Protein AF-A0A179IS04-F1 (afdb_monomer)

Foldseek 3Di:
DWAFQDDPHDGPDDDPPNFDHDPTITDDVVVVPDPPVPPPVPPQAAEAQGFQDDPHDGPHHHPDCWDCDPRGTHDVVVVVPDPPD

Radius of gyration: 25.32 Å; Cα contacts (8 Å, |Δi|>4): 124; chains: 1; bounding box: 52×64×35 Å

Structure (mmCIF, N/CA/C/O backbone):
data_AF-A0A179IS04-F1
#
_entry.id   AF-A0A179IS04-F1
#
loop_
_atom_site.group_PDB
_atom_site.id
_atom_site.type_symbol
_atom_site.label_atom_id
_atom_site.label_alt_id
_atom_site.label_comp_id
_atom_site.label_asym_id
_atom_site.label_entity_id
_atom_site.label_seq_id
_atom_site.pdbx_PDB_ins_code
_atom_site.Cartn_x
_atom_site.Cartn_y
_atom_site.Cartn_z
_atom_site.occupancy
_atom_site.B_iso_or_equiv
_atom_site.auth_seq_id
_atom_site.auth_comp_id
_atom_site.auth_asym_id
_atom_site.auth_atom_id
_atom_site.pdbx_PDB_model_num
ATOM 1 N N . MET A 1 1 ? 8.926 34.527 14.064 1.00 54.94 1 MET A N 1
ATOM 2 C CA . MET A 1 1 ? 10.321 34.207 13.700 1.00 54.94 1 MET A CA 1
ATOM 3 C C . MET A 1 1 ? 10.358 33.817 12.230 1.00 54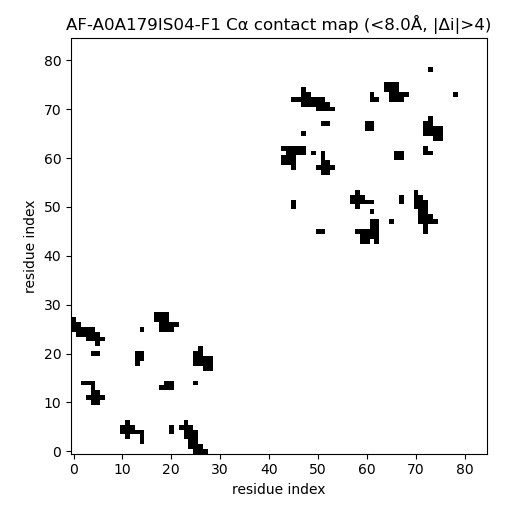.94 1 MET A C 1
ATOM 5 O O . MET A 1 1 ? 9.836 32.774 11.870 1.00 54.94 1 MET A O 1
ATOM 9 N N . THR A 1 2 ? 10.891 34.674 11.363 1.00 56.12 2 THR A N 1
ATOM 10 C CA . THR A 1 2 ? 11.048 34.397 9.924 1.00 56.12 2 THR A CA 1
ATOM 11 C C . THR A 1 2 ? 12.479 34.742 9.544 1.00 56.12 2 THR A C 1
ATOM 13 O O . THR A 1 2 ? 12.793 35.904 9.308 1.00 56.12 2 THR A O 1
ATOM 16 N N . GLY A 1 3 ? 13.350 33.733 9.548 1.00 69.00 3 GLY A N 1
ATOM 17 C CA . GLY A 1 3 ? 14.773 33.850 9.221 1.00 69.00 3 GLY A CA 1
ATOM 18 C C . GLY A 1 3 ? 15.167 32.930 8.066 1.00 69.00 3 GLY A C 1
ATOM 19 O O . 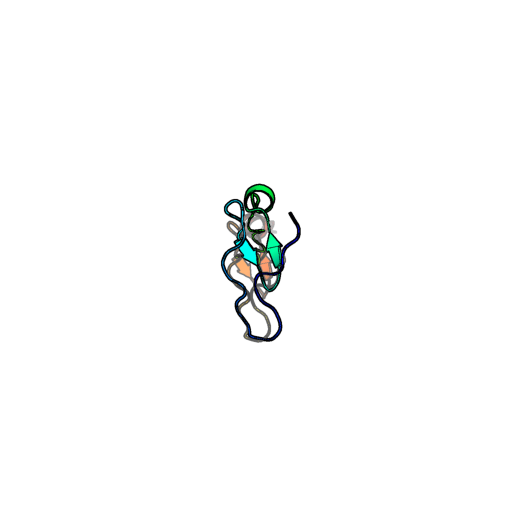GLY A 1 3 ? 14.462 31.965 7.759 1.00 69.00 3 GLY A O 1
ATOM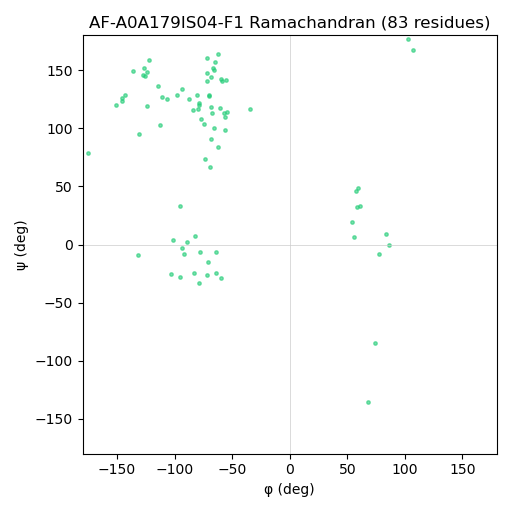 20 N N . VAL A 1 4 ? 16.277 33.243 7.403 1.00 76.94 4 VAL A N 1
ATOM 21 C CA . VAL A 1 4 ? 16.895 32.419 6.354 1.00 76.94 4 VAL A CA 1
ATOM 22 C C . VAL A 1 4 ? 18.140 31.788 6.957 1.00 76.94 4 VAL A C 1
ATOM 24 O O . VAL A 1 4 ? 18.985 32.511 7.468 1.00 76.94 4 VAL A O 1
ATOM 27 N N . CYS A 1 5 ? 18.241 30.465 6.900 1.00 77.44 5 CYS A N 1
ATOM 28 C CA . CYS A 1 5 ? 19.416 29.734 7.384 1.00 77.44 5 CYS A CA 1
ATOM 29 C C . CYS A 1 5 ? 20.315 29.258 6.239 1.00 77.44 5 CYS A C 1
ATOM 31 O O . CYS A 1 5 ? 21.520 29.115 6.421 1.00 77.44 5 CYS A O 1
ATOM 33 N N . PHE A 1 6 ? 19.751 29.075 5.041 1.00 76.44 6 PHE A N 1
ATOM 34 C CA . PHE A 1 6 ? 20.493 28.616 3.874 1.00 76.44 6 PHE A CA 1
ATOM 35 C C . PHE A 1 6 ? 19.950 29.269 2.606 1.00 76.44 6 PHE A C 1
ATOM 37 O O . PHE A 1 6 ? 18.757 29.163 2.314 1.00 76.44 6 PHE A O 1
ATOM 44 N N . LEU A 1 7 ? 20.803 29.951 1.840 1.00 78.94 7 LEU A N 1
ATOM 45 C CA . LEU A 1 7 ? 20.400 30.558 0.568 1.00 78.94 7 LEU A CA 1
ATOM 46 C C . LEU A 1 7 ? 21.545 30.511 -0.440 1.00 78.94 7 LEU A C 1
ATOM 48 O O . LEU A 1 7 ? 22.646 30.980 -0.165 1.00 78.94 7 LEU A O 1
ATOM 52 N N . GLY A 1 8 ? 21.279 29.947 -1.621 1.00 75.75 8 GLY A N 1
ATOM 53 C CA . GLY A 1 8 ? 22.238 29.929 -2.729 1.00 75.75 8 GLY A CA 1
ATOM 54 C C . GLY A 1 8 ? 23.554 29.204 -2.423 1.00 75.75 8 GLY A C 1
ATOM 55 O O . GLY A 1 8 ? 24.596 29.628 -2.913 1.00 75.75 8 GLY A O 1
ATOM 56 N N . GLY A 1 9 ? 23.526 28.155 -1.593 1.00 73.38 9 GLY A N 1
ATOM 57 C CA . GLY A 1 9 ? 24.720 27.375 -1.244 1.00 73.38 9 GLY A CA 1
ATOM 58 C C . GLY A 1 9 ? 25.564 27.956 -0.105 1.00 73.38 9 GLY A C 1
ATOM 59 O O . GLY A 1 9 ? 26.671 27.479 0.119 1.00 73.38 9 GLY A O 1
ATOM 60 N N . LYS A 1 10 ? 25.078 28.994 0.588 1.00 70.94 10 LYS A N 1
ATOM 61 C CA . LYS A 1 10 ? 25.734 29.581 1.762 1.00 70.94 10 LYS A CA 1
ATOM 62 C C . LYS A 1 10 ? 24.923 29.301 3.023 1.00 70.94 10 LYS A C 1
ATOM 64 O O . LYS A 1 10 ? 23.737 29.637 3.076 1.00 70.94 10 LYS A O 1
ATOM 69 N N . ASP A 1 11 ? 25.593 28.738 4.023 1.00 79.19 11 ASP A N 1
ATOM 70 C CA . ASP A 1 11 ? 25.093 28.578 5.386 1.00 79.19 11 ASP A CA 1
ATOM 71 C C . ASP A 1 11 ? 25.232 29.894 6.155 1.00 79.19 11 ASP A C 1
ATOM 73 O O . ASP A 1 11 ? 26.336 30.392 6.377 1.00 79.19 11 ASP A O 1
ATOM 77 N N . TYR A 1 12 ? 24.099 30.463 6.567 1.00 77.50 12 TYR A N 1
ATOM 78 C CA . TYR A 1 12 ? 24.038 31.715 7.332 1.00 77.50 12 TYR A CA 1
ATOM 79 C C . TYR A 1 12 ? 24.102 31.487 8.851 1.00 77.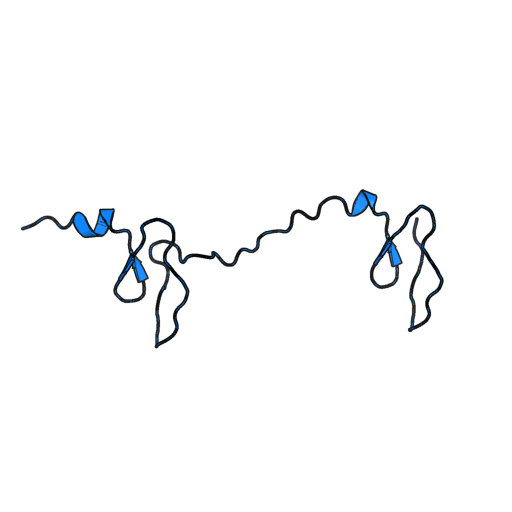50 12 TYR A C 1
ATOM 81 O O . TYR A 1 12 ? 24.065 32.446 9.619 1.00 77.50 12 TYR A O 1
ATOM 89 N N . GLY A 1 13 ? 24.242 30.229 9.277 1.00 73.38 13 GLY A N 1
ATOM 90 C CA . GLY A 1 13 ? 24.336 29.827 10.677 1.00 73.38 13 GLY A CA 1
ATOM 91 C C . GLY A 1 13 ? 23.037 29.235 11.237 1.00 73.38 13 GLY A C 1
ATOM 92 O O . GLY A 1 13 ? 22.028 29.138 10.529 1.00 73.38 13 GLY A O 1
ATOM 93 N N . PRO A 1 14 ? 23.069 28.788 12.506 1.00 74.62 14 PRO A N 1
ATOM 94 C CA . PRO A 1 14 ? 21.913 28.200 13.166 1.00 74.62 14 PRO A CA 1
ATOM 95 C C . PRO A 1 14 ? 20.800 29.234 13.345 1.00 74.62 14 PRO A C 1
ATOM 97 O O . PRO A 1 14 ? 21.040 30.431 13.504 1.00 74.62 14 PRO A O 1
ATOM 100 N N . CYS A 1 15 ? 19.562 28.756 13.335 1.00 75.25 15 CYS A N 1
ATOM 101 C CA . CYS A 1 15 ? 18.407 29.593 13.617 1.00 75.25 15 CYS A CA 1
ATOM 102 C C . CYS A 1 15 ? 18.355 29.956 15.107 1.00 75.25 15 CYS A C 1
ATOM 104 O O . CYS A 1 15 ? 18.623 29.112 15.959 1.00 75.25 15 CYS A O 1
ATOM 106 N N . CYS A 1 16 ? 17.985 31.200 15.420 1.00 71.56 16 CYS A N 1
ATOM 107 C CA . CYS A 1 16 ? 17.742 31.630 16.800 1.00 71.56 16 CYS A CA 1
ATOM 108 C C . CYS A 1 16 ? 16.535 30.891 17.417 1.00 71.56 16 CYS A C 1
ATOM 110 O O . CYS A 1 16 ? 15.664 30.427 16.679 1.00 71.56 16 CYS A O 1
ATOM 112 N N . ASP A 1 17 ? 16.490 30.822 18.755 1.00 65.62 17 ASP A N 1
ATOM 113 C CA . ASP A 1 17 ? 15.401 30.222 19.554 1.00 65.62 17 ASP A CA 1
ATOM 114 C C . ASP A 1 17 ? 15.147 28.730 19.260 1.00 65.62 17 ASP A C 1
ATOM 116 O O . ASP A 1 17 ? 14.018 28.319 18.996 1.00 65.62 17 ASP A O 1
ATOM 120 N N . ASP A 1 18 ? 16.215 27.920 19.250 1.00 67.31 18 ASP A N 1
ATOM 121 C CA . ASP A 1 18 ? 16.171 26.472 18.961 1.00 67.31 18 ASP A CA 1
ATOM 122 C C . ASP A 1 18 ? 15.494 26.125 17.617 1.00 67.31 18 ASP A C 1
ATOM 124 O O . ASP A 1 18 ? 15.067 24.994 17.378 1.00 67.31 18 ASP A O 1
ATOM 128 N N . GLY A 1 19 ? 15.402 27.105 16.712 1.00 70.31 19 GLY A N 1
ATOM 129 C CA . GLY A 1 19 ? 14.816 26.946 15.391 1.00 70.31 19 GLY A CA 1
ATOM 130 C C . GLY A 1 19 ? 15.536 25.877 14.569 1.00 70.31 19 GLY A C 1
ATOM 131 O O . GLY A 1 19 ? 16.764 25.799 14.549 1.00 70.31 19 GLY A O 1
ATOM 132 N N . ILE A 1 20 ? 14.783 25.081 13.813 1.00 77.69 20 ILE A N 1
ATOM 133 C CA . ILE A 1 20 ? 15.358 24.119 12.868 1.00 77.69 20 ILE A CA 1
ATOM 134 C C . ILE A 1 20 ? 15.449 24.768 11.488 1.00 77.69 20 ILE A C 1
ATOM 136 O O . ILE A 1 20 ? 14.493 25.374 10.991 1.00 77.69 20 ILE A O 1
ATOM 140 N N . CYS A 1 21 ? 16.604 24.612 10.842 1.00 77.62 21 CYS A N 1
ATOM 141 C CA . CYS A 1 21 ? 16.764 24.968 9.441 1.00 77.62 21 CYS A CA 1
ATOM 142 C C . CYS A 1 21 ? 16.121 23.895 8.553 1.00 77.62 21 CYS A C 1
ATOM 144 O O . CYS A 1 21 ? 16.644 22.789 8.432 1.00 77.62 21 CYS A O 1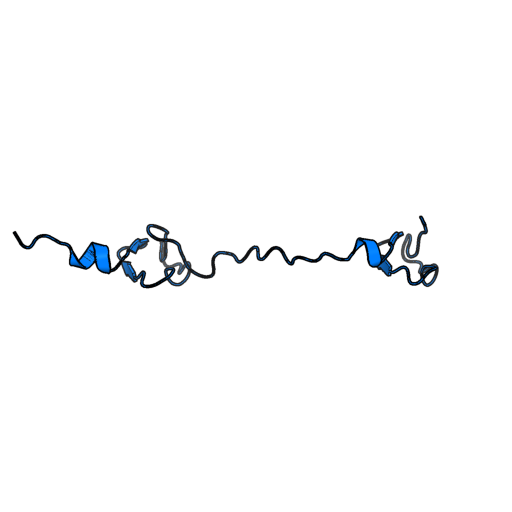
ATOM 146 N N . ALA A 1 22 ? 14.986 24.215 7.925 1.00 75.38 22 ALA A N 1
ATOM 147 C CA . ALA A 1 22 ? 14.287 23.314 7.011 1.00 75.38 22 ALA A CA 1
ATOM 148 C C . ALA A 1 22 ? 14.346 23.870 5.579 1.00 75.38 22 ALA A C 1
ATOM 150 O O . ALA A 1 22 ? 13.632 24.815 5.219 1.00 75.38 22 ALA A O 1
ATOM 151 N N . GLY A 1 23 ? 15.229 23.294 4.761 1.00 75.00 23 GLY A N 1
ATOM 152 C CA . GLY A 1 23 ? 15.489 23.721 3.385 1.00 75.00 23 GLY A CA 1
ATOM 153 C C . GLY A 1 23 ? 16.284 25.025 3.323 1.00 75.00 23 GLY A C 1
ATOM 154 O O . GLY A 1 23 ? 17.500 25.004 3.195 1.00 75.00 23 GLY A O 1
ATOM 155 N N . SER A 1 24 ? 15.598 26.166 3.415 1.00 80.88 24 SER A N 1
ATOM 156 C CA . SER A 1 24 ? 16.221 27.500 3.319 1.00 80.88 24 SER A CA 1
ATOM 157 C C . SER A 1 24 ? 15.792 28.468 4.417 1.00 80.88 24 SER A C 1
ATOM 159 O O . SER A 1 24 ? 16.329 29.571 4.526 1.00 80.88 24 SER A O 1
ATOM 161 N N . ARG A 1 25 ? 14.796 28.103 5.228 1.00 78.06 25 ARG A N 1
ATOM 162 C CA . ARG A 1 25 ? 14.188 29.001 6.214 1.00 78.06 25 ARG A CA 1
ATOM 163 C C . ARG A 1 25 ? 14.187 28.361 7.592 1.00 78.06 25 ARG A C 1
ATOM 165 O O . ARG A 1 25 ? 13.997 27.155 7.728 1.00 78.06 25 ARG A O 1
ATOM 172 N N . CYS A 1 26 ? 14.353 29.209 8.594 1.00 79.75 26 CYS A N 1
ATOM 173 C CA . CYS A 1 26 ? 14.204 28.842 9.989 1.00 79.75 26 CYS A CA 1
ATOM 174 C C . CYS A 1 26 ? 12.738 28.578 10.302 1.00 79.75 26 CYS A C 1
ATOM 176 O O . CYS A 1 26 ? 11.883 29.421 10.010 1.00 79.75 26 CYS A O 1
ATOM 178 N N . ARG A 1 27 ? 12.460 27.414 10.887 1.00 73.94 27 ARG A N 1
ATOM 179 C CA . ARG A 1 27 ? 11.131 27.024 11.349 1.00 73.94 27 ARG A CA 1
ATOM 180 C C . ARG A 1 27 ? 11.167 26.653 12.821 1.00 73.94 27 ARG A C 1
ATOM 182 O O . ARG A 1 27 ? 12.166 26.145 13.320 1.00 73.94 27 ARG A O 1
ATOM 189 N N . ASP A 1 28 ? 10.057 26.920 13.493 1.00 69.88 28 ASP A N 1
ATOM 190 C CA . ASP A 1 28 ? 9.903 26.644 14.913 1.00 69.88 28 ASP A CA 1
ATOM 191 C C . ASP A 1 28 ? 9.606 25.145 15.124 1.00 69.88 28 ASP A C 1
ATOM 193 O O . ASP A 1 28 ? 8.610 24.650 14.579 1.00 69.88 28 ASP A O 1
ATOM 197 N N . PRO A 1 29 ? 10.423 24.398 15.889 1.00 64.88 29 PRO A N 1
ATOM 198 C CA . PRO A 1 29 ? 10.230 22.965 16.106 1.00 64.88 29 PRO A CA 1
ATOM 199 C C . PRO A 1 29 ? 8.888 22.645 16.761 1.00 64.88 29 PRO A C 1
ATOM 201 O O . PRO A 1 29 ? 8.315 21.589 16.500 1.00 64.88 29 PRO A O 1
ATOM 204 N N . LYS A 1 30 ? 8.342 23.563 17.570 1.00 64.25 30 LYS A N 1
ATOM 205 C CA . LYS A 1 30 ? 7.038 23.379 18.229 1.00 64.25 30 LYS A CA 1
ATOM 206 C C . LYS A 1 30 ? 5.867 23.454 17.254 1.00 64.25 30 LYS A C 1
ATOM 208 O O . LYS A 1 30 ? 4.764 23.039 17.582 1.00 64.25 30 LYS A O 1
ATOM 213 N N . THR A 1 31 ? 6.096 23.965 16.045 1.00 58.94 31 THR A N 1
ATOM 214 C CA . THR A 1 31 ? 5.131 23.873 14.936 1.00 58.94 31 THR A CA 1
ATOM 215 C C . THR A 1 31 ? 5.357 22.637 14.065 1.00 58.94 31 THR A C 1
ATOM 217 O O . THR A 1 31 ? 4.532 22.338 13.208 1.00 58.94 31 THR A O 1
ATOM 220 N N . LEU A 1 32 ? 6.452 21.903 14.295 1.00 56.84 32 LEU A N 1
ATOM 221 C CA . LEU A 1 32 ? 6.765 20.630 13.641 1.00 56.84 32 LEU A CA 1
ATOM 222 C C . LEU A 1 32 ? 6.290 19.415 14.460 1.00 56.84 32 LEU A C 1
ATOM 224 O O . LEU A 1 32 ? 6.382 18.289 13.976 1.00 56.84 32 LEU A O 1
ATOM 228 N N . THR A 1 33 ? 5.727 19.606 15.662 1.00 56.69 33 THR A N 1
ATOM 229 C CA . THR A 1 33 ? 5.033 18.549 16.418 1.00 56.69 33 THR A CA 1
ATOM 230 C C . THR A 1 33 ? 3.672 18.217 15.808 1.00 56.69 33 THR A C 1
ATOM 232 O O . THR A 1 33 ? 2.617 18.565 16.332 1.00 56.69 33 THR A O 1
ATOM 235 N N . SER A 1 34 ? 3.710 17.535 14.673 1.00 52.03 34 SER A N 1
ATOM 236 C CA . SER A 1 34 ? 2.973 16.294 14.425 1.00 52.03 34 SER A CA 1
ATOM 237 C C . SER A 1 34 ? 3.400 15.789 13.060 1.00 52.03 34 SER A C 1
ATOM 239 O O . SER A 1 34 ? 2.693 15.904 12.064 1.00 52.03 34 SER A O 1
ATOM 241 N N . THR A 1 35 ? 4.570 15.163 13.034 1.00 53.53 35 THR A N 1
ATOM 242 C CA . THR A 1 35 ? 4.670 13.917 12.287 1.00 53.53 35 THR A CA 1
ATOM 243 C C . THR A 1 35 ? 3.715 12.938 12.972 1.00 53.53 35 THR A C 1
ATOM 245 O O . THR A 1 35 ? 4.124 12.154 13.822 1.00 53.53 35 THR A O 1
ATOM 248 N N . GLU A 1 36 ? 2.428 12.985 12.629 1.00 49.22 36 GLU A N 1
ATOM 249 C CA . GLU A 1 36 ? 1.817 11.700 12.341 1.00 49.22 36 GLU A CA 1
ATOM 250 C C . GLU A 1 36 ? 2.540 11.277 11.060 1.00 49.22 36 GLU A C 1
ATOM 252 O O . GLU A 1 36 ? 2.450 11.993 10.055 1.00 49.22 36 GLU A O 1
ATOM 257 N N . PRO A 1 37 ? 3.369 10.217 11.061 1.00 50.41 37 PRO A N 1
ATOM 258 C CA . PRO A 1 37 ? 3.648 9.599 9.785 1.00 50.41 37 PRO A CA 1
ATOM 259 C C . PRO A 1 37 ? 2.257 9.229 9.302 1.00 50.41 37 PRO A C 1
ATOM 261 O O . PRO A 1 37 ? 1.615 8.435 9.968 1.00 50.41 37 PRO A O 1
ATOM 264 N N . THR A 1 38 ? 1.728 9.823 8.235 1.00 49.12 38 THR A N 1
ATOM 265 C CA . THR A 1 38 ? 0.660 9.131 7.525 1.00 49.12 38 THR A CA 1
ATOM 266 C C . THR A 1 38 ? 1.301 7.794 7.182 1.00 49.12 38 THR A C 1
ATOM 268 O O . THR A 1 38 ? 2.237 7.796 6.371 1.00 49.12 38 THR A O 1
ATOM 271 N N . PRO A 1 39 ? 0.912 6.652 7.786 1.00 49.50 39 PRO A N 1
ATOM 272 C CA . PRO A 1 39 ? 1.176 5.429 7.093 1.00 49.50 39 PRO A CA 1
ATOM 273 C C . PRO A 1 39 ? 0.237 5.531 5.896 1.00 49.50 39 PRO A C 1
ATOM 275 O O . PRO A 1 39 ? -0.884 5.036 5.918 1.00 49.50 39 PRO A O 1
ATOM 278 N N . THR A 1 40 ? 0.721 6.093 4.792 1.00 46.66 40 THR A N 1
ATOM 279 C CA . THR A 1 40 ? 0.417 5.456 3.522 1.00 46.66 40 THR A CA 1
ATOM 280 C C . THR A 1 40 ? 1.209 4.157 3.568 1.00 46.66 40 THR A C 1
ATOM 282 O O . THR A 1 40 ? 2.197 3.975 2.868 1.00 46.66 40 THR A O 1
ATOM 285 N N . ALA A 1 41 ? 0.815 3.267 4.485 1.00 50.69 41 ALA A N 1
ATOM 286 C CA . ALA A 1 41 ? 0.942 1.864 4.258 1.00 50.69 41 ALA A CA 1
ATOM 287 C C . ALA A 1 41 ? 0.158 1.701 2.965 1.00 50.69 41 ALA A C 1
ATOM 289 O O . ALA A 1 41 ? -1.074 1.688 2.959 1.00 50.69 41 ALA A O 1
ATOM 290 N N . GLU A 1 42 ? 0.886 1.654 1.850 1.00 52.16 42 GLU A N 1
ATOM 291 C CA . GLU A 1 42 ? 0.518 0.739 0.786 1.00 52.16 42 GLU A CA 1
ATOM 292 C C . GLU A 1 42 ? -0.033 -0.482 1.515 1.00 52.16 42 GLU A C 1
ATOM 294 O O . GLU A 1 42 ? 0.671 -0.990 2.402 1.00 52.16 42 GLU A O 1
ATOM 299 N N . PRO A 1 43 ? -1.320 -0.818 1.333 1.00 55.00 43 PRO A N 1
ATOM 300 C CA . PRO A 1 43 ? -1.940 -1.815 2.176 1.00 55.00 43 PRO A CA 1
ATOM 301 C C . PRO A 1 43 ? -1.037 -3.041 2.073 1.00 55.00 43 PRO A C 1
ATOM 303 O O . PRO A 1 43 ? -0.832 -3.577 0.988 1.00 55.00 43 PRO A O 1
ATOM 306 N N . SER A 1 44 ? -0.385 -3.412 3.185 1.00 69.25 44 SER A N 1
ATOM 307 C CA . SER A 1 44 ? 0.661 -4.453 3.196 1.00 69.25 44 SER A CA 1
ATOM 308 C C . SER A 1 44 ? 0.092 -5.816 2.806 1.00 69.25 44 SER A C 1
ATOM 310 O O . SER A 1 44 ? 0.804 -6.810 2.685 1.00 69.25 44 SER A O 1
ATOM 312 N N . CYS A 1 45 ? -1.224 -5.841 2.659 1.00 77.50 45 CYS A N 1
ATOM 313 C CA . CYS A 1 45 ? -2.032 -6.920 2.214 1.00 77.50 45 CYS A CA 1
ATOM 314 C C . CYS A 1 45 ? -3.074 -6.403 1.209 1.00 77.50 45 CYS A C 1
ATOM 316 O O . CYS A 1 45 ? -3.548 -5.270 1.281 1.00 77.50 45 CYS A O 1
ATOM 318 N N . VAL A 1 46 ? -3.462 -7.246 0.268 1.00 85.19 46 VAL A N 1
ATOM 319 C CA . VAL A 1 46 ? -4.476 -6.955 -0.737 1.00 85.19 46 VAL A CA 1
ATOM 320 C C . VAL A 1 46 ? -5.866 -7.146 -0.108 1.00 85.19 46 VAL A C 1
ATOM 322 O O . VAL A 1 46 ? -6.126 -8.197 0.484 1.00 85.19 46 VAL A O 1
ATOM 325 N N . PRO A 1 47 ? -6.785 -6.168 -0.208 1.00 83.69 47 PRO A N 1
ATOM 326 C CA . PRO A 1 47 ? -8.130 -6.296 0.356 1.00 83.69 47 PRO A CA 1
ATOM 327 C C . PRO A 1 47 ? -8.908 -7.453 -0.290 1.00 83.69 47 PRO A C 1
ATOM 329 O O . PRO A 1 47 ? -8.552 -7.923 -1.370 1.00 83.69 47 PRO A O 1
ATOM 332 N N . TYR A 1 48 ? -10.000 -7.899 0.337 1.00 80.6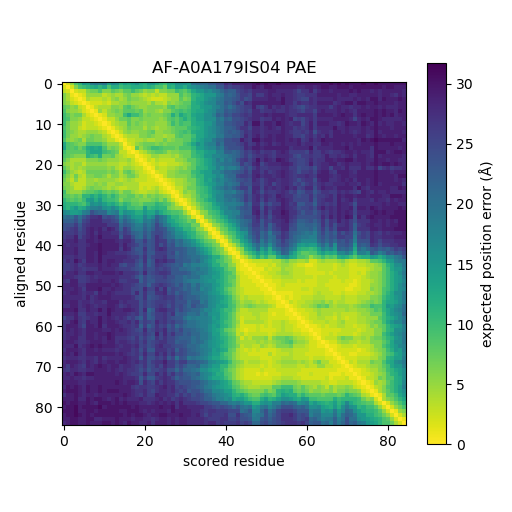2 48 TYR A N 1
ATOM 333 C CA . TYR A 1 48 ? -10.902 -8.879 -0.279 1.00 80.62 48 TYR A CA 1
ATOM 334 C C . TYR A 1 48 ? -11.402 -8.400 -1.645 1.00 80.62 48 TYR A C 1
ATOM 336 O O . TYR A 1 48 ? -11.612 -7.208 -1.866 1.00 80.62 48 TYR A O 1
ATOM 344 N N . ASP A 1 49 ? -11.515 -9.337 -2.582 1.00 81.56 49 ASP A N 1
ATOM 345 C CA . ASP A 1 49 ? -11.706 -9.094 -4.010 1.00 81.56 49 ASP A CA 1
ATOM 346 C C . ASP A 1 49 ? -10.637 -8.197 -4.657 1.00 81.56 49 ASP A C 1
ATOM 348 O O . ASP A 1 49 ? -10.755 -7.886 -5.836 1.00 81.56 49 ASP A O 1
ATOM 352 N N . GLY A 1 50 ? -9.561 -7.809 -3.973 1.00 85.19 50 GLY A N 1
ATOM 353 C CA . GLY A 1 50 ? -8.401 -7.159 -4.578 1.00 85.19 50 GLY A CA 1
ATOM 354 C C . GLY A 1 50 ? -7.578 -8.135 -5.422 1.00 85.19 50 GLY A C 1
ATOM 355 O O . GLY A 1 50 ? -7.706 -9.350 -5.290 1.00 85.19 50 GLY A O 1
ATOM 356 N N . VAL A 1 51 ? -6.747 -7.618 -6.327 1.00 89.06 51 VAL A N 1
ATOM 357 C CA . VAL A 1 51 ? -5.893 -8.441 -7.198 1.00 89.06 51 VAL A CA 1
ATOM 358 C C . VAL A 1 51 ? -4.619 -8.811 -6.447 1.00 89.06 51 VAL A C 1
ATOM 360 O O . VAL A 1 51 ? -3.838 -7.928 -6.121 1.00 89.06 51 VAL A O 1
ATOM 363 N N . CYS A 1 52 ? -4.418 -10.101 -6.185 1.00 88.44 52 CYS A N 1
ATOM 364 C CA . CYS A 1 52 ? -3.217 -10.624 -5.523 1.00 88.44 52 CYS A CA 1
ATOM 365 C C . CYS A 1 52 ? -2.161 -11.106 -6.520 1.00 88.44 52 CYS A C 1
ATOM 367 O O . CYS A 1 52 ? -0.970 -11.049 -6.233 1.00 88.44 52 CYS A O 1
ATOM 369 N N . PHE A 1 53 ? -2.573 -11.546 -7.713 1.00 86.69 53 PHE A N 1
ATOM 370 C CA . PHE A 1 53 ? -1.639 -12.027 -8.726 1.00 86.69 53 PHE A CA 1
ATOM 371 C C . PHE A 1 53 ? -2.181 -11.807 -10.133 1.00 86.69 53 PHE A C 1
ATOM 373 O O . PHE A 1 53 ? -3.222 -12.360 -10.478 1.00 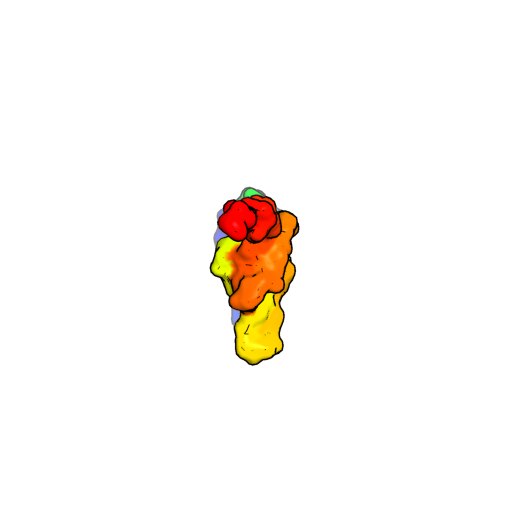86.69 53 PHE A O 1
ATOM 380 N N . LEU A 1 54 ? -1.490 -11.052 -10.985 1.00 88.62 54 LEU A N 1
ATOM 381 C CA . LEU A 1 54 ? -1.934 -10.830 -12.366 1.00 88.62 54 LEU A CA 1
ATOM 382 C C . LEU A 1 54 ? -0.750 -10.775 -13.325 1.00 88.62 54 LEU A C 1
ATOM 384 O O . LEU A 1 54 ? 0.204 -10.033 -13.108 1.00 88.62 54 LEU A O 1
ATOM 388 N N . GLY A 1 55 ? -0.821 -11.561 -14.403 1.00 84.06 55 GLY A N 1
ATOM 389 C CA . GLY A 1 55 ? 0.177 -11.528 -15.477 1.00 84.06 55 GLY A CA 1
ATOM 390 C C . GLY A 1 55 ? 1.607 -11.831 -15.018 1.00 84.06 55 GLY A C 1
ATOM 391 O O . GLY A 1 55 ? 2.546 -11.253 -15.555 1.00 84.06 55 GLY A O 1
ATOM 392 N N . GLY A 1 56 ? 1.781 -12.684 -14.002 1.00 82.44 56 GLY A N 1
ATOM 393 C CA . GLY A 1 56 ? 3.099 -13.013 -13.449 1.00 82.44 56 GLY A CA 1
ATOM 394 C C . GLY A 1 56 ? 3.608 -12.049 -12.373 1.00 82.44 56 GLY A C 1
ATOM 395 O O . GLY A 1 56 ? 4.700 -12.265 -11.855 1.00 82.44 56 GLY A O 1
ATOM 396 N N . LYS A 1 57 ? 2.849 -10.999 -12.030 1.00 79.75 57 LYS A N 1
ATOM 397 C CA . LYS A 1 57 ? 3.171 -10.095 -10.919 1.00 79.75 57 LYS A CA 1
ATOM 398 C C . LYS A 1 57 ? 2.400 -10.479 -9.666 1.00 79.75 57 LYS A C 1
ATOM 400 O O . LYS A 1 57 ? 1.176 -10.597 -9.714 1.00 79.75 57 LYS A O 1
ATOM 405 N N . ASP A 1 58 ? 3.133 -10.614 -8.569 1.00 84.62 58 ASP A N 1
ATOM 406 C CA . ASP A 1 58 ? 2.597 -10.750 -7.219 1.00 84.62 58 ASP A CA 1
ATOM 407 C C . ASP A 1 58 ? 2.383 -9.355 -6.617 1.00 84.62 58 ASP A C 1
ATOM 409 O O . ASP A 1 58 ? 3.287 -8.517 -6.638 1.00 84.62 58 ASP A O 1
ATOM 413 N N . TYR A 1 59 ? 1.161 -9.093 -6.159 1.00 82.62 59 TYR A N 1
ATOM 414 C CA . TYR A 1 59 ? 0.736 -7.811 -5.589 1.00 82.62 59 TYR A CA 1
ATOM 415 C C . TYR A 1 59 ? 0.701 -7.843 -4.056 1.00 82.62 59 TYR A C 1
ATOM 417 O O . TYR A 1 59 ? 0.308 -6.858 -3.433 1.00 82.62 59 TYR A O 1
ATOM 425 N N . GLY A 1 60 ? 1.125 -8.954 -3.451 1.00 82.94 60 GLY A N 1
ATOM 426 C CA . GLY A 1 60 ? 1.175 -9.141 -2.013 1.00 82.94 60 GLY A CA 1
ATOM 427 C C . GLY A 1 60 ? 0.102 -10.088 -1.465 1.00 82.94 60 GLY A C 1
ATOM 428 O O . GLY A 1 60 ? -0.858 -10.460 -2.152 1.00 82.94 60 GLY A O 1
ATOM 429 N N . PRO A 1 61 ? 0.266 -10.494 -0.194 1.00 85.50 61 PRO A N 1
ATOM 430 C CA . PRO A 1 61 ? -0.641 -11.415 0.480 1.00 85.50 61 PRO A CA 1
ATOM 431 C C . PRO A 1 61 ? -2.019 -10.783 0.678 1.00 85.50 61 PRO A C 1
ATOM 433 O O . PRO A 1 61 ? -2.140 -9.575 0.819 1.00 85.50 61 PRO A O 1
ATOM 436 N N . CYS A 1 62 ? -3.075 -11.584 0.736 1.00 87.81 62 CYS A N 1
ATOM 437 C CA . CYS A 1 62 ? -4.411 -11.074 1.034 1.00 87.81 62 CYS A CA 1
ATOM 438 C C . CYS A 1 62 ? -4.545 -10.658 2.503 1.00 87.81 62 CYS A C 1
ATOM 440 O O . CYS A 1 62 ? -3.925 -11.250 3.384 1.00 87.81 62 CYS A O 1
ATOM 442 N N . CYS A 1 63 ? -5.359 -9.639 2.778 1.00 84.94 63 CYS A N 1
ATOM 443 C CA . CYS A 1 63 ? -5.613 -9.190 4.144 1.00 84.94 63 CYS A CA 1
ATOM 444 C C . CYS A 1 63 ? -6.416 -10.227 4.940 1.00 84.94 63 CYS A C 1
ATOM 446 O O . CYS A 1 63 ? -7.337 -10.851 4.412 1.00 84.94 63 CYS A O 1
ATOM 448 N N . GLY A 1 64 ? -6.109 -10.346 6.236 1.00 83.69 64 GLY A N 1
ATOM 449 C CA . GLY A 1 64 ? -6.813 -11.240 7.158 1.00 83.69 64 GLY A CA 1
ATOM 450 C C . GLY A 1 64 ? -6.567 -12.720 6.854 1.00 83.69 64 GLY A C 1
ATOM 451 O O . GLY A 1 64 ? -5.440 -13.118 6.582 1.00 83.69 64 GLY A O 1
ATOM 452 N N . ASP A 1 65 ? -7.637 -13.520 6.883 1.00 80.19 65 ASP A N 1
ATOM 453 C CA . ASP A 1 65 ? -7.618 -14.941 6.498 1.00 80.19 65 ASP A CA 1
ATOM 454 C C . ASP A 1 65 ? -7.725 -15.129 4.968 1.00 80.19 65 ASP A C 1
ATOM 456 O O . ASP A 1 65 ? -7.933 -16.243 4.488 1.00 80.19 65 ASP A O 1
ATOM 460 N N . GLY A 1 66 ? -7.670 -14.047 4.183 1.00 82.69 66 GLY A N 1
ATOM 461 C CA . GLY A 1 66 ? -7.890 -14.096 2.743 1.00 82.69 66 GLY A CA 1
ATOM 462 C C . GLY A 1 66 ? -6.897 -14.996 2.009 1.00 82.69 66 GLY A C 1
ATOM 463 O O . GLY A 1 66 ? -5.706 -15.027 2.309 1.00 82.69 66 GLY A O 1
ATOM 464 N N . ILE A 1 67 ? -7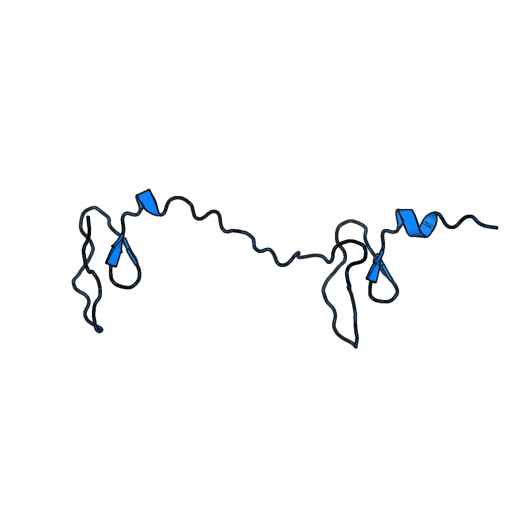.387 -15.703 0.993 1.00 86.62 67 ILE A N 1
ATOM 465 C CA . ILE A 1 67 ? -6.578 -16.571 0.133 1.00 86.62 67 ILE A CA 1
ATOM 466 C C . ILE A 1 67 ? -6.571 -15.998 -1.282 1.00 86.62 67 ILE A C 1
ATOM 468 O O . ILE A 1 67 ? -7.610 -15.589 -1.804 1.00 86.62 67 ILE A O 1
ATOM 472 N N . CYS A 1 68 ? -5.402 -15.987 -1.923 1.00 86.62 68 CYS A N 1
ATOM 473 C CA . CYS A 1 68 ? -5.279 -15.623 -3.329 1.00 86.62 68 CYS A CA 1
ATOM 474 C C . CYS A 1 68 ? -5.804 -16.763 -4.214 1.00 86.62 68 CYS A C 1
ATOM 476 O O . CYS A 1 68 ? -5.133 -17.779 -4.393 1.00 86.62 68 CYS A O 1
ATOM 478 N N . ALA A 1 69 ? -7.009 -16.608 -4.766 1.00 85.38 69 ALA A N 1
ATOM 479 C CA . ALA A 1 69 ? -7.668 -17.606 -5.602 1.00 85.38 69 ALA A CA 1
ATOM 480 C C . ALA A 1 69 ? -8.041 -17.002 -6.963 1.00 85.38 69 ALA A C 1
ATOM 482 O O . ALA A 1 69 ? -8.810 -16.045 -7.050 1.00 85.38 69 ALA A O 1
ATOM 483 N N . GLY A 1 70 ? -7.491 -17.564 -8.044 1.00 81.69 70 GLY A N 1
ATOM 484 C CA . GLY A 1 70 ? -7.792 -17.115 -9.408 1.00 81.69 70 GLY A CA 1
ATOM 485 C C . GLY A 1 70 ? -7.478 -15.634 -9.638 1.00 81.69 70 GLY A C 1
ATOM 486 O O . GLY A 1 70 ? -8.315 -14.915 -10.174 1.00 81.69 70 GLY A O 1
ATOM 487 N N . SER A 1 71 ? -6.300 -15.179 -9.192 1.00 87.75 71 SER A N 1
ATOM 488 C CA . SER A 1 71 ? -5.806 -13.794 -9.292 1.00 87.75 71 SER A CA 1
ATOM 489 C C . SER A 1 71 ? -6.379 -12.777 -8.306 1.00 87.75 71 SER A C 1
ATOM 491 O O . SER A 1 71 ? -5.857 -11.660 -8.241 1.00 87.75 71 SER A O 1
ATOM 493 N N . ARG A 1 72 ? -7.399 -13.128 -7.513 1.00 87.75 72 ARG A N 1
ATOM 494 C CA . ARG A 1 72 ? -8.012 -12.208 -6.544 1.00 87.75 72 ARG A CA 1
ATOM 495 C C . ARG A 1 72 ?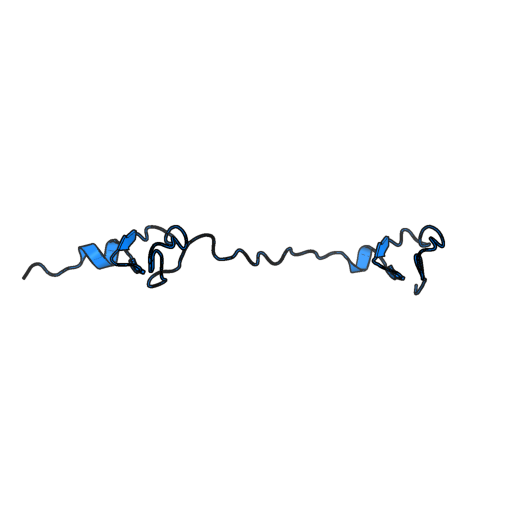 -8.053 -12.781 -5.134 1.00 87.75 72 ARG A C 1
ATOM 497 O O . ARG A 1 72 ? -8.143 -13.990 -4.943 1.00 87.75 72 ARG A O 1
ATOM 504 N N . CYS A 1 73 ? -8.023 -11.899 -4.149 1.00 90.00 73 CYS A N 1
ATOM 505 C CA . CYS A 1 73 ? -8.213 -12.264 -2.758 1.00 90.00 73 CYS A CA 1
ATOM 506 C C . CYS A 1 73 ? -9.656 -12.668 -2.500 1.00 90.00 73 CYS A C 1
ATOM 508 O O . CYS A 1 73 ? -10.588 -11.938 -2.830 1.00 90.00 73 CYS A O 1
ATOM 510 N N . ARG A 1 74 ? -9.846 -13.831 -1.891 1.00 85.50 74 ARG A N 1
ATOM 511 C CA . ARG A 1 74 ? -11.154 -14.366 -1.523 1.00 85.50 74 ARG A CA 1
ATOM 512 C C . ARG A 1 74 ? -11.166 -14.692 -0.043 1.00 85.50 74 ARG A C 1
ATOM 514 O O . ARG A 1 74 ? -10.162 -15.143 0.504 1.00 85.50 74 ARG A O 1
ATOM 521 N N . ASP A 1 75 ? -12.310 -14.487 0.591 1.00 82.69 75 ASP A N 1
ATOM 522 C CA . ASP A 1 75 ? -12.499 -14.908 1.970 1.00 82.69 75 ASP A CA 1
ATOM 523 C C . ASP A 1 75 ? -12.780 -16.420 2.028 1.00 82.69 75 ASP A C 1
ATOM 525 O O . ASP A 1 75 ? -13.771 -16.873 1.448 1.00 82.69 75 ASP A O 1
ATOM 529 N N . PRO A 1 76 ? -11.953 -17.228 2.713 1.00 70.75 76 PRO A N 1
ATOM 530 C CA . PRO A 1 76 ? -12.142 -18.677 2.750 1.00 70.75 76 PRO A CA 1
ATOM 531 C C . PRO A 1 76 ? -13.448 -19.104 3.429 1.00 70.75 76 PRO A C 1
ATOM 533 O O . PRO A 1 76 ? -13.985 -20.161 3.096 1.00 70.75 76 PRO A O 1
ATOM 536 N N . LYS A 1 77 ? -14.011 -18.283 4.325 1.00 69.75 77 LYS A N 1
ATOM 537 C CA . LYS A 1 77 ? -15.294 -18.551 4.995 1.00 69.75 77 LYS A CA 1
ATOM 538 C C . LYS A 1 77 ? -16.457 -18.396 4.013 1.00 69.75 77 LYS A C 1
ATOM 540 O O . LYS A 1 77 ? -17.469 -19.073 4.160 1.00 69.75 77 LYS A O 1
ATOM 545 N N . THR A 1 78 ? -16.289 -17.580 2.971 1.00 65.50 78 THR A N 1
ATOM 546 C CA . THR A 1 78 ? -17.239 -17.486 1.845 1.00 65.50 78 THR A CA 1
ATOM 547 C C . THR A 1 78 ? -17.027 -18.561 0.775 1.00 65.50 78 THR A C 1
ATOM 549 O O . THR A 1 78 ? -17.974 -18.926 0.086 1.00 65.50 78 THR A O 1
ATOM 552 N N . ILE A 1 79 ? -15.814 -19.114 0.659 1.00 62.56 79 ILE A N 1
ATOM 553 C CA . ILE A 1 79 ? -15.488 -20.183 -0.303 1.00 62.56 79 ILE A CA 1
ATOM 554 C C . ILE A 1 79 ? -15.983 -21.553 0.197 1.00 62.56 79 ILE A C 1
ATOM 556 O O . ILE A 1 79 ? -16.409 -22.381 -0.604 1.00 62.56 79 ILE A O 1
ATOM 560 N N . GLY A 1 80 ? -15.983 -21.784 1.515 1.00 51.41 80 GLY A N 1
ATOM 561 C CA . GLY A 1 80 ? -16.507 -23.008 2.139 1.00 51.41 80 GLY A CA 1
ATOM 562 C C . GLY A 1 80 ? -18.036 -23.082 2.252 1.00 51.41 80 GLY A C 1
ATOM 563 O O . GLY A 1 80 ? -18.563 -24.124 2.629 1.00 51.41 80 GLY A O 1
ATOM 564 N N . ALA A 1 81 ? -18.755 -22.010 1.909 1.00 50.56 81 ALA A N 1
ATOM 565 C CA . ALA A 1 81 ? -20.217 -21.967 1.889 1.00 50.56 81 ALA A CA 1
ATOM 566 C C . ALA A 1 81 ? -20.787 -22.246 0.488 1.00 50.56 81 ALA A C 1
ATOM 568 O O . ALA A 1 81 ? -21.811 -21.683 0.104 1.00 50.56 81 ALA A O 1
ATOM 569 N N . GLN A 1 82 ? -20.130 -23.099 -0.303 1.00 46.34 82 GLN A N 1
ATOM 570 C CA . GLN A 1 82 ? -20.780 -23.658 -1.481 1.00 46.34 82 GLN A CA 1
ATOM 571 C C . GLN A 1 82 ? -21.890 -24.600 -0.984 1.00 46.34 82 GLN A C 1
ATOM 573 O O . GLN A 1 82 ? -21.575 -25.561 -0.276 1.00 46.34 82 GLN A O 1
ATOM 578 N N . PRO A 1 83 ? -23.179 -24.356 -1.299 1.00 49.69 83 PRO A N 1
ATOM 579 C CA . PRO A 1 83 ? -24.199 -25.358 -1.058 1.00 49.69 83 PRO A CA 1
ATOM 580 C C . PRO A 1 83 ? -23.797 -26.575 -1.883 1.00 49.69 83 PRO A C 1
ATOM 582 O O . PRO A 1 83 ? -23.671 -26.493 -3.105 1.00 49.69 83 PRO A O 1
ATOM 585 N N . THR A 1 84 ? -23.526 -27.682 -1.204 1.00 47.12 84 THR A N 1
ATOM 586 C CA . THR A 1 84 ? -23.430 -28.987 -1.846 1.00 47.12 84 THR A CA 1
ATOM 587 C C . THR A 1 84 ? -24.834 -29.287 -2.361 1.00 47.12 84 THR A C 1
ATOM 589 O O . THR A 1 84 ? -25.733 -29.574 -1.573 1.00 47.12 84 THR A O 1
ATOM 592 N N . ALA A 1 85 ? -25.039 -29.068 -3.660 1.00 50.03 85 ALA A N 1
ATOM 593 C CA . ALA A 1 85 ? -26.214 -29.538 -4.383 1.00 50.03 85 ALA A CA 1
ATOM 594 C C . ALA A 1 85 ? -26.050 -31.024 -4.713 1.00 50.03 85 ALA A C 1
ATOM 596 O O . ALA A 1 85 ? -24.901 -31.429 -5.011 1.00 50.03 85 ALA A O 1
#

pLDDT: mean 71.97, std 13.23, range [46.34, 90.0]

Solvent-accessible surface area (backbone atoms only — not comparable to full-atom values): 5223 Å² total; per-residue (Å²): 132,87,49,70,23,32,61,96,90,43,77,72,53,83,37,72,89,80,20,42,70,59,90,38,32,28,40,58,55,84,80,56,75,69,77,66,74,74,77,77,58,65,67,85,32,22,49,77,73,26,64,21,39,59,97,91,42,76,60,45,53,30,41,86,82,27,40,71,53,94,38,21,12,36,53,54,79,67,64,71,63,62,80,85,124

Organism: Cordyceps confragosa (NCBI:txid2714763)

Sequence (85 aa):
MTGVCFLGGKDYGPCCDDGICAGSRCRDPKTLTSTEPTPTAEPSCVPYDGVCFLGGKDYGPCCGDGICAGSRCRDPKTIGAQPTA

Nearest PDB structures (foldseek):
  5fzx-assembly1_A  TM=7.167E-01  e=9.050E-01  Scytodes thoracica
  2n7f-assembly1_A  TM=5.635E-01  e=4.345E+00  synthetic construct

Mean predicted aligned error: 17.27 Å

Secondary structure (DSSP, 8-state):
---BSEETTEE--PPSTT-EEETTEEE-GGGS-----------SSBPTTSBSEETTEE--PBSTT-EEETTEEE-HHHHTT----